Protein AF-G4RNE3-F1 (afdb_monomer_lite)

Radius of gyration: 16.25 Å; chains: 1; bounding box: 43×38×45 Å

Secondary structure (DSSP, 8-state):
------HHHHHHHTTTTT-HHHHHHHHHHHHH-SB-HHHHHHHHT--HHHHHHHHHHHHHTTSEEEE--SSS-EEEE-HHHHHHHHHTT-S-HHHHHHHHHHHH---HHHHHHHHHHHHHHHTT----SSHHHHHHHHHHTT--HHHHTTTHHHHHHHHHHHHTT-

pLDDT: mean 82.92, std 14.52, range [32.41, 97.69]

Sequence (166 aa):
MDFYLSMLNLLELCDFSRDKILRDVMSYIVSRGPATAYKIANDLNYHFSQVYRKVRRLEKYGLIERSNGHRGDLLASTVRGLIVCYYYNCASQELILNKLRKNLNIDKEHLARFLDVYLEYAKGGAPIDELPIMIFYALYKGTPQELLSPLLPSVIRYIKGNIISQ

Organism: Thermoproteus tenax (strain ATCC 35583 / DSM 2078 / JCM 9277 / NBRC 100435 / Kra 1) (NCBI:txid768679)

InterPro domains:
  IPR002831 Transcription regulator TrmB, N-terminal [PF01978] (27-70)
  IPR036388 Winged helix-like DNA-binding domain superfamily [G3DSA:1.10.10.10] (6-116)
  IPR036390 Winged helix DNA-binding domain superfamily [SSF46785] (15-84)

Foldseek 3Di:
DCPAPQVVNVVVVLVCVPDPLLLQLLLCCLPVHWDDLVVSCVVVVHDSVVSVVSLVSCVVSQQWAFDPDPDDGTIHGDLLVLLVCCLNVSYDLVSSLVVNCVVQVADSVLVVLLSVVLVVVSVVRQDRDPPVSSLVVCVVVPPDVVSNVRSVVSVVVVVVVVVVVD

Structure (mmCIF, N/CA/C/O backbone):
d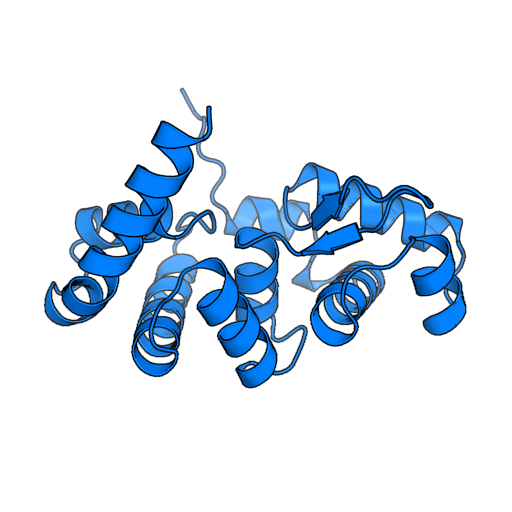ata_AF-G4RNE3-F1
#
_entry.id   AF-G4RNE3-F1
#
loop_
_atom_site.group_PDB
_atom_site.id
_atom_site.type_symbol
_atom_site.label_atom_id
_atom_site.label_alt_id
_atom_site.label_comp_id
_atom_site.label_asym_id
_atom_site.label_entity_id
_atom_site.label_seq_id
_atom_site.pdbx_PDB_ins_code
_atom_site.Cartn_x
_atom_site.Cartn_y
_atom_site.Cartn_z
_atom_site.occupancy
_atom_site.B_iso_or_equiv
_atom_site.auth_seq_id
_atom_site.auth_comp_id
_atom_site.auth_asym_id
_atom_site.auth_atom_id
_atom_site.pdbx_PDB_model_num
ATOM 1 N N . MET A 1 1 ? -28.644 3.179 -5.938 1.00 32.41 1 MET A N 1
ATOM 2 C CA . MET A 1 1 ? -27.726 4.202 -5.382 1.00 32.41 1 MET A CA 1
ATOM 3 C C . MET A 1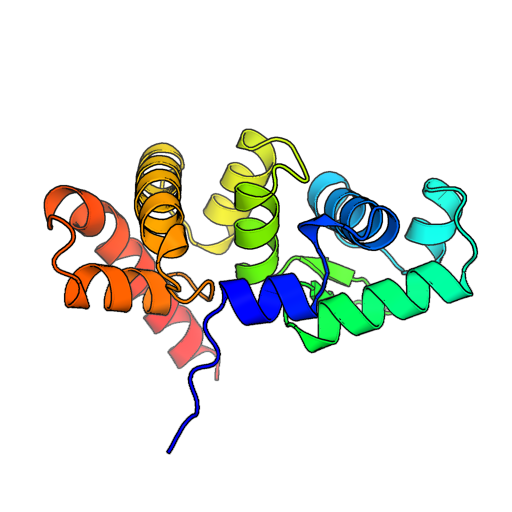 1 ? -26.580 3.401 -4.788 1.00 32.41 1 MET A C 1
ATOM 5 O O . MET A 1 1 ? -26.505 3.231 -3.584 1.00 32.41 1 MET A O 1
ATOM 9 N N . ASP A 1 2 ? -25.763 2.807 -5.660 1.00 35.62 2 ASP A N 1
ATOM 10 C CA . ASP A 1 2 ? -24.853 1.706 -5.312 1.00 35.62 2 ASP A CA 1
ATOM 11 C C . ASP A 1 2 ? -23.409 2.146 -5.526 1.00 35.62 2 ASP A C 1
ATOM 13 O O . ASP A 1 2 ? -22.717 1.694 -6.433 1.00 35.62 2 ASP A O 1
ATOM 17 N N . PHE A 1 3 ? -22.974 3.110 -4.715 1.00 40.59 3 PHE A N 1
ATOM 18 C CA . PHE A 1 3 ? -21.637 3.704 -4.814 1.00 40.59 3 PHE A CA 1
ATOM 19 C C . PHE A 1 3 ? -20.598 3.074 -3.875 1.00 40.59 3 PHE A C 1
ATOM 21 O O . PHE A 1 3 ? -19.503 3.607 -3.730 1.00 40.59 3 PHE A O 1
ATOM 28 N N . TYR A 1 4 ? -20.897 1.918 -3.278 1.00 43.94 4 TYR A N 1
ATOM 29 C CA . TYR A 1 4 ? -19.950 1.174 -2.447 1.00 43.94 4 TYR A CA 1
ATOM 30 C C . TYR A 1 4 ? -19.770 -0.249 -2.980 1.00 43.94 4 TYR A C 1
ATOM 32 O O . TYR A 1 4 ? -20.273 -1.219 -2.418 1.00 43.94 4 TYR A O 1
ATOM 40 N N . LEU A 1 5 ? -19.002 -0.384 -4.067 1.00 46.38 5 LEU A N 1
ATOM 41 C CA . LEU A 1 5 ? -18.250 -1.622 -4.269 1.00 46.38 5 LEU A CA 1
ATOM 42 C C . LEU A 1 5 ? -17.377 -1.821 -3.022 1.00 46.38 5 LEU A C 1
ATOM 44 O O . LEU A 1 5 ? -16.581 -0.942 -2.687 1.00 46.38 5 LEU A O 1
ATOM 48 N N . SER A 1 6 ? -17.543 -2.946 -2.322 1.00 56.91 6 SER A N 1
ATOM 49 C CA . SER A 1 6 ? -16.692 -3.283 -1.179 1.00 56.91 6 SER A CA 1
ATOM 50 C C . SER A 1 6 ? -15.216 -3.240 -1.601 1.00 56.91 6 SER A C 1
ATOM 52 O O . SER A 1 6 ? -14.861 -3.547 -2.741 1.00 56.91 6 SER A O 1
ATOM 54 N N . MET A 1 7 ? -14.322 -2.834 -0.704 1.00 57.47 7 MET A N 1
ATOM 55 C CA . MET A 1 7 ? -12.910 -2.675 -1.064 1.00 57.47 7 MET A CA 1
ATOM 56 C C . MET A 1 7 ? -12.215 -4.008 -1.366 1.00 57.47 7 MET A C 1
ATOM 58 O O . MET A 1 7 ? -11.307 -4.053 -2.193 1.00 57.47 7 MET A O 1
ATOM 62 N N . LEU A 1 8 ? -12.672 -5.109 -0.763 1.00 56.19 8 LEU A N 1
ATOM 63 C CA . LEU A 1 8 ? -12.253 -6.447 -1.180 1.00 56.19 8 LEU A CA 1
ATOM 64 C C . LEU A 1 8 ? -12.617 -6.707 -2.642 1.00 56.19 8 LEU A C 1
ATOM 66 O O . LEU A 1 8 ? -11.758 -7.163 -3.389 1.00 56.19 8 LEU A O 1
ATOM 70 N N . ASN A 1 9 ? -13.808 -6.293 -3.090 1.00 61.22 9 ASN A N 1
ATOM 71 C CA . ASN A 1 9 ? -14.169 -6.373 -4.504 1.00 61.22 9 ASN A CA 1
ATOM 72 C C . ASN A 1 9 ? -13.259 -5.479 -5.361 1.00 61.22 9 ASN A C 1
ATOM 74 O O . ASN A 1 9 ? -12.886 -5.874 -6.457 1.00 61.22 9 ASN A O 1
ATOM 78 N N . LEU A 1 10 ? -12.841 -4.297 -4.888 1.00 61.72 10 LEU A N 1
ATOM 79 C CA . LEU A 1 10 ? -11.886 -3.445 -5.619 1.00 61.72 10 LEU A CA 1
ATOM 80 C C . LEU A 1 10 ? -10.493 -4.079 -5.736 1.00 61.72 10 LEU A C 1
ATOM 82 O O . LEU A 1 10 ? -9.860 -3.963 -6.784 1.00 61.72 10 LEU A O 1
ATOM 86 N N . LEU A 1 11 ? -10.020 -4.764 -4.695 1.00 63.03 11 LEU A N 1
ATOM 87 C CA . LEU A 1 11 ? -8.722 -5.445 -4.685 1.00 63.03 11 LEU A CA 1
ATOM 88 C C . LEU A 1 11 ? -8.742 -6.757 -5.479 1.00 63.03 11 LEU A C 1
ATOM 90 O O . LEU A 1 11 ? -7.756 -7.069 -6.151 1.00 63.03 11 LEU A O 1
ATOM 94 N N . GLU A 1 12 ? -9.873 -7.463 -5.491 1.00 63.53 12 GLU A N 1
ATOM 95 C CA . GLU A 1 12 ? -10.150 -8.570 -6.412 1.00 63.53 12 GLU A CA 1
ATOM 96 C C . GLU A 1 12 ? -10.241 -8.085 -7.865 1.00 63.53 12 GLU A C 1
ATOM 98 O O . GLU A 1 12 ? -9.638 -8.683 -8.753 1.00 63.53 12 GLU A O 1
ATOM 103 N N . LEU A 1 13 ? -10.879 -6.938 -8.122 1.00 58.12 13 LEU A N 1
ATOM 104 C CA . LEU A 1 13 ? -10.885 -6.288 -9.440 1.00 58.12 13 LEU A CA 1
ATOM 105 C C . LEU A 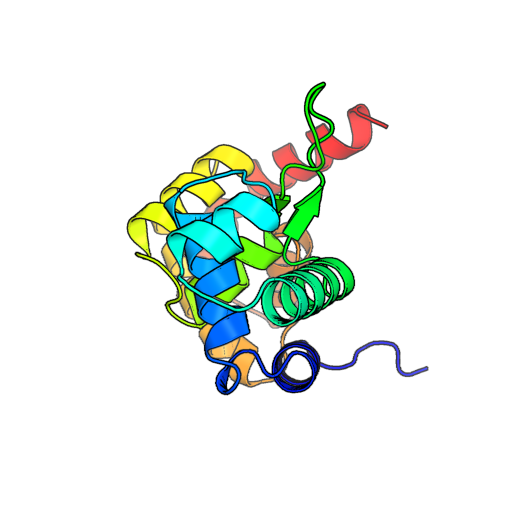1 13 ? -9.499 -5.764 -9.838 1.00 58.12 13 LEU A C 1
ATOM 107 O O . LEU A 1 13 ? -9.184 -5.675 -11.027 1.00 58.12 13 LEU A O 1
ATOM 111 N N . CYS A 1 14 ? -8.648 -5.435 -8.866 1.00 67.06 14 CYS A N 1
ATOM 112 C CA . CYS A 1 14 ? -7.232 -5.134 -9.059 1.00 67.06 14 CYS A CA 1
ATOM 113 C C . CYS A 1 14 ? -6.383 -6.415 -9.205 1.00 67.06 14 CYS A C 1
ATOM 115 O O . CYS A 1 14 ? -5.221 -6.336 -9.593 1.00 67.06 14 CYS A O 1
ATOM 117 N N . ASP A 1 15 ? -6.973 -7.595 -8.990 1.00 75.62 15 ASP A N 1
ATOM 118 C CA . ASP A 1 15 ? -6.348 -8.921 -9.039 1.00 75.62 15 ASP A CA 1
ATOM 119 C C . ASP A 1 15 ? -5.066 -9.013 -8.193 1.00 75.62 15 ASP A C 1
ATOM 121 O O . ASP A 1 15 ? -4.156 -9.782 -8.487 1.00 75.62 15 ASP A O 1
ATOM 125 N N . PHE A 1 16 ? -4.964 -8.205 -7.131 1.00 82.44 16 PHE A N 1
ATOM 126 C CA . PHE A 1 16 ? -3.719 -8.031 -6.373 1.00 82.44 16 PHE A CA 1
ATOM 127 C C . PHE A 1 16 ? -3.275 -9.325 -5.678 1.00 82.44 16 PHE A C 1
ATOM 129 O O . PHE A 1 16 ? -2.082 -9.617 -5.568 1.00 82.44 16 PHE A O 1
ATOM 136 N N . SER A 1 17 ? -4.232 -10.166 -5.287 1.00 79.12 17 SER A N 1
ATOM 137 C CA . SER A 1 17 ? -3.975 -11.486 -4.708 1.00 79.12 17 SER A CA 1
ATOM 138 C C . SER A 1 17 ? -3.452 -12.516 -5.718 1.00 79.12 17 SER A C 1
ATOM 140 O O . SER A 1 17 ? -2.748 -13.443 -5.314 1.00 79.12 17 SER A O 1
ATOM 142 N N . ARG A 1 18 ? -3.681 -12.353 -7.029 1.00 84.69 18 ARG A N 1
ATOM 143 C CA . ARG A 1 18 ? -3.266 -13.337 -8.055 1.00 84.69 18 ARG A CA 1
ATOM 144 C C . ARG A 1 18 ? -2.154 -12.825 -8.974 1.00 84.69 18 ARG A C 1
ATOM 146 O O . ARG A 1 18 ? -1.303 -13.596 -9.410 1.00 84.69 18 ARG A O 1
ATOM 153 N N . ASP A 1 19 ? -2.098 -11.522 -9.208 1.00 91.81 19 ASP A N 1
ATOM 154 C CA . ASP A 1 19 ? -1.177 -10.867 -10.132 1.00 91.81 19 ASP A CA 1
ATOM 155 C C . ASP A 1 19 ? 0.196 -10.619 -9.489 1.00 91.81 19 ASP A C 1
ATOM 157 O O . ASP A 1 19 ? 0.454 -9.583 -8.870 1.00 91.81 19 ASP A O 1
ATOM 161 N N . LYS A 1 20 ? 1.109 -11.584 -9.649 1.00 92.56 20 LYS A N 1
ATOM 162 C CA . LYS A 1 20 ? 2.475 -11.506 -9.102 1.00 92.56 20 LYS A CA 1
ATOM 163 C C . LYS A 1 20 ? 3.220 -10.241 -9.543 1.00 92.56 20 LYS A C 1
ATOM 165 O O . LYS A 1 20 ? 3.841 -9.592 -8.711 1.00 92.56 20 LYS A O 1
ATOM 170 N N . ILE A 1 21 ? 3.141 -9.863 -10.823 1.00 95.19 21 ILE A N 1
ATOM 171 C CA . ILE A 1 21 ? 3.868 -8.690 -11.345 1.00 95.19 21 ILE A CA 1
ATOM 172 C C . ILE A 1 21 ? 3.353 -7.415 -10.672 1.00 95.19 21 ILE A C 1
ATOM 174 O O . ILE A 1 21 ? 4.140 -6.546 -10.309 1.00 95.19 21 ILE A O 1
ATOM 178 N N . LEU A 1 22 ? 2.038 -7.301 -10.475 1.00 94.88 22 LEU A N 1
ATOM 179 C CA . LEU A 1 22 ? 1.444 -6.164 -9.773 1.00 94.88 22 LEU A CA 1
ATOM 180 C C . LEU A 1 22 ? 1.953 -6.056 -8.327 1.00 94.88 22 LEU A C 1
ATOM 182 O O . LEU A 1 22 ? 2.315 -4.960 -7.895 1.00 94.88 22 LEU A O 1
ATOM 186 N N . ARG A 1 23 ? 2.027 -7.183 -7.605 1.00 94.12 23 ARG A N 1
ATOM 187 C CA . ARG A 1 23 ? 2.578 -7.221 -6.241 1.00 94.12 23 ARG A CA 1
ATOM 188 C C . ARG A 1 23 ? 4.054 -6.871 -6.200 1.00 94.12 23 ARG A C 1
ATOM 190 O O . ARG A 1 23 ? 4.447 -6.099 -5.336 1.00 94.12 23 ARG A O 1
ATOM 197 N N . ASP A 1 24 ? 4.849 -7.391 -7.128 1.00 96.31 24 ASP A N 1
ATOM 198 C CA . ASP A 1 24 ? 6.286 -7.119 -7.181 1.00 96.31 24 ASP A CA 1
ATOM 199 C C . ASP A 1 24 ? 6.552 -5.631 -7.463 1.00 96.31 24 ASP A C 1
ATOM 201 O O . ASP A 1 24 ? 7.397 -5.017 -6.813 1.00 96.31 24 ASP A O 1
ATOM 205 N N . VAL A 1 25 ? 5.779 -5.016 -8.367 1.00 96.44 25 VAL A N 1
ATOM 206 C CA . VAL A 1 25 ? 5.838 -3.567 -8.631 1.00 96.44 25 VAL A CA 1
ATOM 207 C C . VAL A 1 25 ? 5.475 -2.768 -7.377 1.00 96.44 25 VAL A C 1
ATOM 209 O O . VAL A 1 25 ? 6.190 -1.832 -7.019 1.00 96.44 25 VAL A O 1
ATOM 212 N N . MET A 1 26 ? 4.399 -3.144 -6.679 1.00 95.56 26 MET A N 1
ATOM 213 C CA . MET A 1 26 ? 3.990 -2.466 -5.446 1.00 95.56 26 MET A CA 1
ATOM 214 C C . MET A 1 26 ? 5.033 -2.627 -4.331 1.00 95.56 26 MET A C 1
ATOM 216 O O . MET A 1 26 ? 5.427 -1.647 -3.700 1.00 95.56 26 MET A O 1
ATOM 220 N N . SER A 1 27 ? 5.533 -3.848 -4.137 1.00 96.38 27 SER A N 1
ATOM 221 C CA . SER A 1 27 ? 6.592 -4.186 -3.184 1.00 96.38 27 SER A CA 1
ATOM 222 C C . SER A 1 27 ? 7.858 -3.377 -3.440 1.00 96.38 27 SER A C 1
ATOM 224 O O . SER A 1 27 ? 8.447 -2.840 -2.500 1.00 96.38 27 SER A O 1
ATOM 226 N N . TYR A 1 28 ? 8.246 -3.220 -4.709 1.00 97.06 28 TYR A N 1
ATOM 227 C CA . TYR A 1 28 ? 9.394 -2.411 -5.101 1.00 97.06 28 TYR A CA 1
ATOM 228 C C . TYR A 1 28 ? 9.216 -0.950 -4.674 1.00 97.06 28 TYR A C 1
ATOM 230 O O . TYR A 1 28 ? 10.093 -0.399 -4.009 1.00 97.06 28 TYR A O 1
ATOM 238 N N . ILE A 1 29 ? 8.082 -0.326 -5.015 1.00 95.56 29 ILE A N 1
ATOM 239 C CA . ILE A 1 29 ? 7.798 1.083 -4.686 1.00 95.56 29 ILE A CA 1
ATOM 240 C C . ILE A 1 29 ? 7.770 1.282 -3.164 1.00 95.56 29 ILE A C 1
ATOM 242 O O . ILE A 1 29 ? 8.356 2.229 -2.626 1.00 95.56 29 ILE A O 1
ATOM 246 N N . VAL A 1 30 ? 7.136 0.357 -2.440 1.00 95.38 30 VAL A N 1
ATOM 247 C CA . VAL A 1 30 ? 7.073 0.399 -0.977 1.00 95.38 30 VAL A CA 1
ATOM 248 C C . VAL A 1 30 ? 8.461 0.216 -0.368 1.00 95.38 30 VAL A C 1
ATOM 250 O O . VAL A 1 30 ? 8.835 1.003 0.493 1.00 95.38 30 VAL A O 1
ATOM 253 N N . SER A 1 31 ? 9.266 -0.734 -0.828 1.00 94.94 31 SER A N 1
ATOM 254 C CA . SER A 1 31 ? 10.539 -1.073 -0.177 1.00 94.94 31 SER A CA 1
ATOM 255 C C . SER A 1 31 ? 11.684 -0.132 -0.551 1.00 94.94 31 SER A C 1
ATOM 257 O O . SER A 1 31 ? 12.498 0.215 0.300 1.00 94.94 31 SER A O 1
ATOM 259 N N . ARG A 1 32 ? 11.754 0.305 -1.814 1.00 92.38 32 ARG A N 1
ATOM 260 C CA . ARG A 1 32 ? 12.874 1.105 -2.346 1.00 92.38 32 ARG A CA 1
ATOM 261 C C . ARG A 1 32 ? 12.560 2.593 -2.484 1.00 92.38 32 ARG A C 1
ATOM 263 O O . ARG A 1 32 ? 13.474 3.388 -2.676 1.00 92.38 32 ARG A O 1
ATOM 270 N N . GLY A 1 33 ? 11.296 2.981 -2.320 1.00 83.69 33 GLY A N 1
ATOM 271 C CA . GLY A 1 33 ? 10.861 4.372 -2.412 1.00 83.69 33 GLY A CA 1
ATOM 272 C C . GLY A 1 33 ? 10.519 4.803 -3.839 1.00 83.69 33 GLY A C 1
ATOM 273 O O . GLY A 1 33 ? 10.370 3.952 -4.720 1.00 83.69 33 GLY A O 1
ATOM 274 N N . PRO A 1 34 ? 10.348 6.121 -4.062 1.00 90.25 34 PRO A N 1
ATOM 275 C CA . PRO A 1 34 ? 9.859 6.622 -5.333 1.00 90.25 34 PRO A CA 1
ATOM 276 C C . PRO A 1 34 ? 10.775 6.262 -6.502 1.00 90.25 34 PRO A C 1
ATOM 278 O O . PRO A 1 34 ? 11.982 6.504 -6.456 1.00 90.25 34 PRO A O 1
ATOM 281 N N . ALA A 1 35 ? 10.203 5.686 -7.557 1.00 92.81 35 ALA A N 1
ATOM 282 C CA . ALA A 1 35 ? 10.956 5.224 -8.718 1.00 92.81 35 ALA A CA 1
ATOM 283 C C . ALA A 1 35 ? 10.152 5.378 -10.008 1.00 92.81 35 ALA A C 1
ATOM 285 O O . ALA A 1 35 ? 8.925 5.381 -9.997 1.00 92.81 35 ALA A O 1
ATOM 286 N N . THR A 1 36 ? 10.846 5.479 -11.139 1.00 93.81 36 THR A N 1
ATOM 287 C CA . THR A 1 36 ? 10.193 5.471 -12.451 1.00 93.81 36 THR A CA 1
ATOM 288 C C . THR A 1 36 ? 9.781 4.050 -12.834 1.00 93.81 36 THR A C 1
ATOM 290 O O . THR A 1 36 ? 10.453 3.080 -12.476 1.00 93.81 36 THR A O 1
ATOM 293 N N . ALA A 1 37 ? 8.723 3.912 -13.640 1.00 94.31 37 ALA A N 1
ATOM 294 C CA . ALA A 1 37 ? 8.310 2.614 -14.190 1.00 94.31 37 ALA A CA 1
ATOM 295 C C . ALA A 1 37 ? 9.448 1.904 -14.950 1.00 94.31 37 ALA A C 1
ATOM 297 O O . ALA A 1 37 ? 9.570 0.682 -14.884 1.00 94.31 37 ALA A O 1
ATOM 298 N N . TYR A 1 38 ? 10.311 2.675 -15.619 1.00 94.88 38 TYR A N 1
ATOM 299 C CA . TYR A 1 38 ? 11.517 2.174 -16.277 1.00 94.88 38 TYR A CA 1
ATOM 300 C C . TYR A 1 38 ? 12.471 1.490 -15.292 1.00 94.88 38 TYR A C 1
ATOM 302 O O . TYR A 1 38 ? 12.853 0.342 -15.507 1.00 94.88 38 TYR A O 1
ATOM 310 N N . LYS A 1 39 ? 12.825 2.171 -14.192 1.00 95.19 39 LYS A N 1
ATOM 311 C CA . LYS A 1 39 ? 13.744 1.624 -13.186 1.00 95.19 39 LYS A CA 1
ATOM 312 C C . LYS A 1 39 ? 13.171 0.363 -12.541 1.00 95.19 39 LYS A C 1
ATOM 314 O O . LYS A 1 39 ? 13.892 -0.612 -12.374 1.00 95.19 39 LYS A O 1
ATOM 319 N N . ILE A 1 40 ? 11.872 0.368 -12.243 1.00 96.25 40 ILE A N 1
ATOM 320 C CA . ILE A 1 40 ? 11.170 -0.799 -11.694 1.00 96.25 40 ILE A CA 1
ATOM 321 C C . ILE A 1 40 ? 11.266 -1.989 -12.659 1.00 96.25 40 ILE A C 1
ATOM 323 O O . ILE A 1 40 ? 11.612 -3.088 -12.239 1.00 96.25 40 ILE A O 1
ATOM 327 N N . ALA A 1 41 ? 10.983 -1.779 -13.949 1.00 97.25 41 ALA A N 1
ATOM 328 C CA . ALA A 1 41 ? 11.053 -2.838 -14.955 1.00 97.25 41 ALA A CA 1
ATOM 329 C C . ALA A 1 41 ? 12.464 -3.411 -15.109 1.00 97.25 41 ALA A C 1
ATOM 331 O O . ALA A 1 41 ? 12.622 -4.630 -15.129 1.00 97.25 41 ALA A O 1
ATOM 332 N N . ASN A 1 42 ? 13.469 -2.536 -15.154 1.00 97.25 42 ASN A N 1
ATOM 333 C CA . ASN A 1 42 ? 14.868 -2.924 -15.265 1.00 97.25 42 ASN A CA 1
ATOM 334 C C . ASN A 1 42 ? 15.334 -3.744 -14.052 1.00 97.25 42 ASN A C 1
ATOM 336 O O . ASN A 1 42 ? 15.875 -4.832 -14.212 1.00 97.25 42 ASN A O 1
ATOM 340 N N . ASP A 1 43 ? 15.076 -3.258 -12.836 1.00 97.50 43 ASP A N 1
ATOM 341 C CA . ASP A 1 43 ? 15.537 -3.914 -11.609 1.00 97.50 43 ASP A CA 1
ATOM 342 C C . ASP A 1 43 ? 14.816 -5.241 -11.328 1.00 97.50 43 ASP A C 1
ATOM 344 O O . ASP A 1 43 ? 15.404 -6.144 -10.735 1.00 97.50 43 ASP A O 1
ATOM 348 N N . LEU A 1 44 ? 13.539 -5.357 -11.711 1.00 96.88 44 LEU A N 1
ATOM 349 C CA . LEU A 1 44 ? 12.755 -6.588 -11.556 1.00 96.88 44 LEU A CA 1
ATOM 350 C C . LEU A 1 44 ? 12.915 -7.557 -12.736 1.00 96.88 44 LEU A C 1
ATOM 352 O O . LEU A 1 44 ? 12.351 -8.649 -12.695 1.00 96.88 44 LEU A O 1
ATOM 356 N N . ASN A 1 45 ? 13.657 -7.170 -13.778 1.00 97.31 45 ASN A N 1
ATOM 357 C CA . ASN A 1 45 ? 13.810 -7.925 -15.021 1.00 97.31 45 ASN A CA 1
ATOM 358 C C . ASN A 1 45 ? 12.459 -8.320 -15.660 1.00 97.31 45 ASN A C 1
ATOM 360 O O . ASN A 1 45 ? 12.262 -9.445 -16.122 1.00 97.31 45 ASN A O 1
ATOM 364 N N . TYR A 1 46 ? 11.503 -7.386 -15.661 1.00 97.69 46 TYR A N 1
ATOM 365 C CA . TYR A 1 46 ? 10.200 -7.553 -16.304 1.00 97.69 46 TYR A CA 1
ATOM 366 C C . TYR A 1 46 ? 10.116 -6.772 -17.609 1.00 97.69 46 TYR A C 1
ATOM 368 O O . TYR A 1 46 ? 10.730 -5.719 -17.776 1.00 97.69 46 TYR A O 1
ATOM 376 N N . HIS A 1 47 ? 9.269 -7.241 -18.526 1.00 97.44 47 HIS A N 1
ATOM 377 C CA . HIS A 1 47 ? 9.027 -6.515 -19.764 1.00 97.44 47 HIS A CA 1
ATOM 378 C C . HIS A 1 47 ? 8.389 -5.149 -19.469 1.00 97.44 47 HIS A C 1
ATOM 380 O O . HIS A 1 47 ? 7.368 -5.065 -18.777 1.00 97.44 47 HIS A O 1
ATOM 386 N N . PHE A 1 48 ? 8.944 -4.079 -20.047 1.00 96.44 48 PHE A N 1
ATOM 387 C CA . PHE A 1 48 ? 8.497 -2.705 -19.797 1.00 96.44 48 PHE A CA 1
ATOM 388 C C . PHE A 1 48 ? 6.979 -2.555 -19.962 1.00 96.44 48 PHE A C 1
ATOM 390 O O . PHE A 1 48 ? 6.299 -2.081 -19.057 1.00 96.44 48 PHE A O 1
ATOM 397 N N . SER A 1 49 ? 6.397 -3.048 -21.061 1.00 96.69 49 SER A N 1
ATOM 398 C CA . SER A 1 49 ? 4.948 -2.912 -21.292 1.00 96.69 49 SER A CA 1
ATOM 399 C C . SER A 1 49 ? 4.083 -3.534 -20.184 1.00 96.69 49 SER A C 1
ATOM 401 O O . SER A 1 49 ? 3.007 -3.007 -19.889 1.00 96.69 49 SER A O 1
ATOM 403 N N . GLN A 1 50 ? 4.549 -4.609 -19.532 1.00 96.38 50 GLN A N 1
ATOM 404 C CA . GLN A 1 50 ? 3.842 -5.241 -18.418 1.00 96.38 50 GLN A CA 1
ATOM 405 C C . GLN A 1 50 ? 3.863 -4.329 -17.195 1.00 96.38 50 GLN A C 1
ATOM 407 O O . GLN A 1 50 ? 2.800 -4.021 -16.655 1.00 96.38 50 GLN A O 1
ATOM 412 N N . VAL A 1 51 ? 5.044 -3.834 -16.815 1.00 97.00 51 VAL A N 1
ATOM 413 C CA . VAL A 1 51 ? 5.210 -2.935 -15.665 1.00 97.00 51 VAL A CA 1
ATOM 414 C C . VAL A 1 51 ? 4.415 -1.650 -15.854 1.00 97.00 51 VAL A C 1
ATOM 416 O O . VAL A 1 51 ? 3.644 -1.288 -14.973 1.00 97.00 51 VAL A O 1
ATOM 419 N N . TYR A 1 52 ? 4.477 -1.013 -17.025 1.00 95.31 52 TYR A N 1
ATOM 420 C CA . TYR A 1 52 ? 3.694 0.199 -17.306 1.00 95.31 52 TYR A CA 1
ATOM 421 C C . TYR A 1 52 ? 2.176 -0.047 -17.254 1.00 95.31 52 TYR A C 1
ATOM 423 O O . TYR A 1 52 ? 1.408 0.837 -16.871 1.00 95.31 52 TYR A O 1
ATOM 431 N N . ARG A 1 53 ? 1.702 -1.243 -17.629 1.00 95.56 53 ARG A N 1
ATOM 432 C CA . ARG A 1 53 ? 0.295 -1.633 -17.429 1.00 95.56 53 ARG A CA 1
ATOM 433 C C . ARG A 1 53 ? -0.045 -1.789 -15.949 1.00 95.56 53 ARG A C 1
ATOM 435 O O . ARG A 1 53 ? -1.119 -1.357 -15.541 1.00 95.56 53 ARG A O 1
ATOM 442 N N . LYS A 1 54 ? 0.838 -2.409 -15.159 1.00 95.38 54 LYS A N 1
ATOM 443 C CA . LYS A 1 54 ? 0.628 -2.608 -13.717 1.00 95.38 54 LYS A CA 1
ATOM 444 C C . LYS A 1 54 ? 0.652 -1.287 -12.956 1.00 95.38 54 LYS A C 1
ATOM 446 O O . LYS A 1 54 ? -0.249 -1.051 -12.167 1.00 95.38 54 LYS A O 1
ATOM 451 N N . VAL A 1 55 ? 1.592 -0.401 -13.271 1.00 94.81 55 VAL A N 1
ATOM 452 C CA . VAL A 1 55 ? 1.658 0.967 -12.738 1.00 94.81 55 VAL A CA 1
ATOM 453 C C . VAL A 1 55 ? 0.344 1.704 -12.984 1.00 94.81 55 VAL A C 1
ATOM 455 O O . VAL A 1 55 ? -0.297 2.118 -12.027 1.00 94.81 55 VAL A O 1
ATOM 458 N N . ARG A 1 56 ? -0.137 1.751 -14.235 1.00 93.25 56 ARG A N 1
ATOM 459 C CA . ARG A 1 56 ? -1.423 2.396 -14.553 1.00 93.25 56 ARG A CA 1
ATOM 460 C C . ARG A 1 56 ? -2.604 1.789 -13.799 1.00 93.25 56 ARG A C 1
ATOM 462 O O . ARG A 1 56 ? -3.536 2.501 -13.441 1.00 93.25 56 ARG A O 1
ATOM 469 N N . ARG A 1 57 ? -2.581 0.474 -13.554 1.00 92.88 57 ARG A N 1
ATOM 470 C CA . ARG A 1 57 ? -3.597 -0.200 -12.737 1.00 92.88 57 ARG A CA 1
ATOM 471 C C . ARG A 1 57 ? -3.517 0.269 -11.282 1.00 92.88 57 ARG A C 1
ATOM 473 O O . ARG A 1 57 ? -4.537 0.673 -10.745 1.00 92.88 57 ARG A O 1
ATOM 480 N N . LEU A 1 58 ? -2.333 0.267 -10.671 1.00 93.25 58 LEU A N 1
ATOM 481 C CA . LEU A 1 58 ? -2.128 0.746 -9.298 1.00 93.25 58 LEU A CA 1
ATOM 482 C C . LEU A 1 58 ? -2.536 2.221 -9.138 1.00 93.25 58 LEU A C 1
ATOM 484 O O . LEU A 1 58 ? -3.214 2.548 -8.167 1.00 93.25 58 LEU A O 1
ATOM 488 N N . GLU A 1 59 ? -2.191 3.080 -10.104 1.00 92.69 59 GLU A N 1
ATOM 489 C CA . GLU A 1 59 ? -2.608 4.492 -10.148 1.00 92.69 59 GLU A CA 1
ATOM 490 C C . GLU A 1 59 ? -4.136 4.617 -10.229 1.00 92.69 59 GLU A C 1
ATOM 492 O O . GLU A 1 59 ? -4.740 5.342 -9.446 1.00 92.69 59 GLU A O 1
ATOM 497 N N . LYS A 1 60 ? -4.787 3.853 -11.121 1.00 89.88 60 LYS A N 1
ATOM 498 C CA . LYS A 1 60 ? -6.253 3.854 -11.280 1.00 89.88 60 LYS A CA 1
ATOM 499 C C . LYS A 1 60 ? -6.991 3.533 -9.973 1.00 89.88 60 LYS A C 1
ATOM 501 O O . LYS A 1 60 ? -8.076 4.059 -9.750 1.00 89.88 60 LYS A O 1
ATOM 506 N N . TYR A 1 61 ? -6.425 2.671 -9.129 1.00 87.44 61 TYR A N 1
ATOM 507 C CA . TYR A 1 61 ? -7.000 2.313 -7.825 1.00 87.44 61 TYR A CA 1
ATOM 508 C C . TYR A 1 61 ? -6.498 3.195 -6.665 1.00 87.44 61 TYR A C 1
ATOM 510 O O . TYR A 1 61 ? -6.870 2.967 -5.510 1.00 87.44 61 TYR A O 1
ATOM 518 N N . GLY A 1 62 ? -5.676 4.211 -6.950 1.00 89.69 62 GLY A N 1
ATOM 519 C CA . GLY A 1 62 ? -5.137 5.136 -5.953 1.00 89.69 62 GLY A CA 1
ATOM 520 C C . GLY A 1 62 ? -4.145 4.490 -4.984 1.00 89.69 62 GLY A C 1
ATOM 521 O O . GLY A 1 62 ? -4.012 4.948 -3.854 1.00 89.69 62 GLY A O 1
ATOM 522 N N . LEU A 1 63 ? -3.481 3.398 -5.380 1.00 91.44 63 LEU A N 1
ATOM 523 C CA . LEU A 1 63 ? -2.477 2.715 -4.549 1.00 91.44 63 LEU A CA 1
ATOM 524 C C . LEU A 1 63 ? -1.092 3.358 -4.675 1.00 91.44 63 LEU A C 1
ATOM 526 O O . LEU A 1 63 ? -0.265 3.270 -3.767 1.00 91.44 63 LEU A O 1
ATOM 530 N N . ILE A 1 64 ? -0.839 4.002 -5.809 1.00 93.81 64 ILE A N 1
ATOM 531 C CA . ILE A 1 64 ? 0.361 4.793 -6.056 1.00 93.81 64 ILE A CA 1
ATOM 532 C C . ILE A 1 64 ? -0.035 6.110 -6.715 1.00 93.81 64 ILE A C 1
ATOM 534 O O . ILE A 1 64 ? -1.094 6.207 -7.335 1.00 93.81 64 ILE A O 1
ATOM 538 N N . GLU A 1 65 ? 0.841 7.095 -6.606 1.00 92.31 65 GLU A N 1
ATOM 539 C CA . GLU A 1 65 ? 0.685 8.419 -7.194 1.00 92.31 65 GLU A CA 1
ATOM 540 C C . GLU A 1 65 ? 1.992 8.886 -7.838 1.00 92.31 65 GLU A C 1
ATOM 542 O O . GLU A 1 65 ? 3.078 8.385 -7.521 1.00 92.31 65 GLU A O 1
ATOM 547 N N . ARG A 1 66 ? 1.890 9.861 -8.744 1.00 90.31 66 ARG A N 1
ATOM 548 C CA . ARG A 1 66 ? 3.060 10.533 -9.311 1.00 90.31 66 ARG A CA 1
ATOM 549 C C . ARG A 1 66 ? 3.484 11.665 -8.392 1.00 90.31 66 ARG A C 1
ATOM 551 O O . ARG A 1 66 ? 2.728 12.594 -8.136 1.00 90.31 66 ARG A O 1
ATOM 558 N N . SER A 1 67 ? 4.720 11.590 -7.927 1.00 80.75 67 SER A N 1
ATOM 559 C CA . SER A 1 67 ? 5.402 12.683 -7.255 1.00 80.75 67 SER A CA 1
ATOM 560 C C . SER A 1 67 ? 5.896 13.675 -8.310 1.00 80.75 67 SER A C 1
ATOM 562 O O . SER A 1 67 ? 6.645 13.300 -9.214 1.00 80.75 67 SER A O 1
ATOM 564 N N . ASN A 1 68 ? 5.496 14.944 -8.184 1.00 62.97 68 ASN A N 1
ATOM 565 C CA . ASN A 1 68 ? 5.999 16.041 -9.014 1.00 62.97 68 ASN A CA 1
ATOM 566 C C . ASN A 1 68 ? 7.468 16.329 -8.664 1.00 62.97 68 ASN A C 1
ATOM 568 O O . ASN A 1 68 ? 7.777 17.207 -7.862 1.00 62.97 68 ASN A O 1
ATOM 572 N N . GLY A 1 69 ? 8.382 15.557 -9.246 1.00 54.28 69 GLY A N 1
ATOM 573 C CA . GLY A 1 69 ? 9.817 15.805 -9.204 1.00 54.28 69 GLY A CA 1
ATOM 574 C C . GLY A 1 69 ? 10.311 16.350 -10.541 1.00 54.28 69 GLY A C 1
ATOM 575 O O . GLY A 1 69 ? 9.889 15.898 -11.599 1.00 54.28 69 GLY A O 1
ATOM 576 N N . HIS A 1 70 ? 11.269 17.279 -10.513 1.00 52.00 70 HIS A N 1
ATOM 577 C CA . HIS A 1 70 ? 11.882 17.904 -11.698 1.00 52.00 70 HIS A CA 1
ATOM 578 C C . HIS A 1 70 ? 12.571 16.933 -12.693 1.00 52.00 70 HIS A C 1
ATOM 580 O O . HIS A 1 70 ? 13.132 17.380 -13.692 1.00 52.00 70 HIS A O 1
ATOM 586 N N . ARG A 1 71 ? 12.565 15.612 -12.448 1.00 51.62 71 ARG A N 1
ATOM 587 C CA . ARG A 1 71 ? 13.137 14.578 -13.325 1.00 51.62 71 ARG A CA 1
ATOM 588 C C . ARG A 1 71 ? 12.254 13.326 -13.354 1.00 51.62 71 ARG A C 1
ATOM 590 O O . ARG A 1 71 ? 12.520 12.356 -12.649 1.00 51.62 71 ARG A O 1
ATOM 597 N N . GLY A 1 72 ? 11.254 13.353 -14.230 1.00 59.12 72 GLY A N 1
ATOM 598 C CA . GLY A 1 72 ? 10.405 12.209 -14.565 1.00 59.12 72 GLY A CA 1
ATOM 599 C C . GLY A 1 72 ? 9.332 11.879 -13.526 1.00 59.12 72 GLY A C 1
ATOM 600 O O . GLY A 1 72 ? 9.430 12.251 -12.359 1.00 59.12 72 GLY A O 1
ATOM 601 N N . ASP A 1 73 ? 8.315 11.144 -13.976 1.00 78.06 73 ASP A N 1
ATOM 602 C CA . ASP A 1 73 ? 7.195 10.685 -13.153 1.00 78.06 73 ASP A CA 1
ATOM 603 C C . ASP A 1 73 ? 7.673 9.627 -12.146 1.00 78.06 73 ASP A C 1
ATOM 605 O O . ASP A 1 73 ? 7.690 8.422 -12.427 1.00 78.06 73 ASP A O 1
ATOM 609 N N . LEU A 1 74 ? 8.122 10.081 -10.976 1.00 90.88 74 LEU A N 1
ATOM 610 C CA . LEU A 1 74 ? 8.455 9.205 -9.860 1.00 90.88 74 LEU A CA 1
ATOM 611 C C . LEU A 1 74 ? 7.166 8.681 -9.232 1.00 90.88 74 LEU A C 1
ATOM 613 O O . LEU A 1 74 ? 6.290 9.452 -8.855 1.00 90.88 74 LEU A O 1
ATOM 617 N N . LEU A 1 75 ? 7.067 7.365 -9.090 1.00 93.38 75 LEU A N 1
ATOM 618 C CA . LEU A 1 75 ? 5.901 6.698 -8.525 1.00 93.38 75 LEU A CA 1
ATOM 619 C C . LEU A 1 75 ? 6.114 6.474 -7.034 1.00 93.38 75 LEU A C 1
ATOM 621 O O . LEU A 1 75 ? 7.059 5.784 -6.659 1.00 93.38 75 LEU A O 1
ATOM 625 N N . ALA A 1 76 ? 5.237 7.018 -6.198 1.00 93.38 76 ALA A N 1
ATOM 626 C CA . ALA A 1 76 ? 5.251 6.844 -4.751 1.00 93.38 76 ALA A CA 1
ATOM 627 C C . ALA A 1 76 ? 4.000 6.094 -4.275 1.00 93.38 76 ALA A C 1
ATOM 629 O O . ALA A 1 76 ? 2.949 6.155 -4.904 1.00 93.38 76 ALA A O 1
ATOM 630 N N . SER A 1 77 ? 4.108 5.370 -3.161 1.00 93.69 77 SER A N 1
ATOM 631 C CA . SER A 1 77 ? 2.961 4.711 -2.527 1.00 93.69 77 SER A CA 1
ATOM 632 C C . SER A 1 77 ? 2.098 5.725 -1.777 1.00 93.69 77 SER A C 1
ATOM 634 O O . SER A 1 77 ? 2.633 6.459 -0.942 1.00 93.69 77 SER A O 1
ATOM 636 N N . THR A 1 78 ? 0.783 5.684 -1.982 1.00 91.94 78 THR A N 1
ATOM 637 C CA . THR A 1 78 ? -0.186 6.428 -1.160 1.00 91.94 78 THR A CA 1
ATOM 638 C C . THR A 1 78 ? -0.361 5.761 0.212 1.00 91.94 78 THR A C 1
ATOM 640 O O . THR A 1 78 ? 0.105 4.636 0.433 1.00 91.94 78 THR A O 1
ATOM 643 N N . VAL A 1 79 ? -1.068 6.412 1.147 1.00 90.50 79 VAL A N 1
ATOM 644 C CA . VAL A 1 79 ? -1.465 5.786 2.428 1.00 90.50 79 VAL A CA 1
ATOM 645 C C . VAL A 1 79 ? -2.290 4.527 2.166 1.00 90.50 79 VAL A C 1
ATOM 647 O O . VAL A 1 79 ? -1.970 3.462 2.696 1.00 90.50 79 VAL A O 1
ATOM 650 N N . ARG A 1 80 ? -3.276 4.616 1.265 1.00 89.75 80 ARG A N 1
ATOM 651 C CA . ARG A 1 80 ? -4.073 3.467 0.818 1.00 89.75 80 ARG A CA 1
ATOM 652 C C . ARG A 1 80 ? -3.190 2.328 0.301 1.00 89.75 80 ARG A C 1
ATOM 654 O O . ARG A 1 80 ? -3.363 1.179 0.703 1.00 89.75 80 ARG A O 1
ATOM 661 N N . GLY A 1 81 ? -2.210 2.635 -0.548 1.00 91.56 81 GLY A N 1
ATOM 662 C CA . GLY A 1 81 ? -1.262 1.654 -1.068 1.00 91.56 81 GLY A CA 1
ATOM 663 C C . GLY A 1 81 ? -0.443 0.956 0.017 1.00 91.56 81 GLY A C 1
ATOM 664 O O . GLY A 1 81 ? -0.261 -0.261 -0.029 1.00 91.56 81 GLY A O 1
ATOM 665 N N . LEU A 1 82 ? 0.023 1.705 1.016 1.00 93.38 82 LEU A N 1
ATOM 666 C CA . LEU A 1 82 ? 0.749 1.146 2.156 1.00 93.38 82 LEU A CA 1
ATOM 667 C C . LEU A 1 82 ? -0.125 0.179 2.966 1.00 93.38 82 LEU A C 1
ATOM 669 O O . LEU A 1 82 ? 0.338 -0.908 3.300 1.00 93.38 82 LEU A O 1
ATOM 673 N N . ILE A 1 83 ? -1.390 0.519 3.220 1.00 91.31 83 ILE A N 1
ATOM 674 C CA . ILE A 1 83 ? -2.318 -0.351 3.961 1.00 91.31 83 ILE A CA 1
ATOM 675 C C . ILE A 1 83 ? -2.651 -1.617 3.161 1.00 91.31 83 ILE A C 1
ATOM 677 O O . ILE A 1 83 ? -2.655 -2.716 3.711 1.00 91.31 83 ILE A O 1
ATOM 681 N N . VAL A 1 84 ? -2.852 -1.503 1.847 1.00 88.94 84 VAL A N 1
ATOM 682 C CA . VAL A 1 84 ? -3.040 -2.675 0.973 1.00 88.94 84 VAL A CA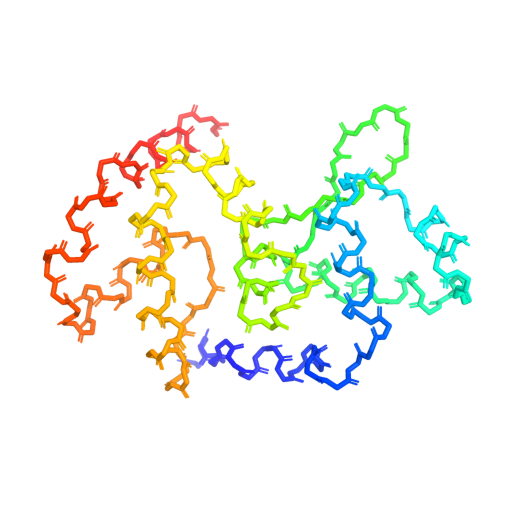 1
ATOM 683 C C . VAL A 1 84 ? -1.800 -3.571 0.976 1.00 88.94 84 VAL A C 1
ATOM 685 O O . VAL A 1 84 ? -1.914 -4.794 1.056 1.00 88.94 84 VAL A O 1
ATOM 688 N N . CYS A 1 85 ? -0.606 -2.980 0.933 1.00 91.31 85 CYS A N 1
ATOM 689 C CA . CYS A 1 85 ? 0.640 -3.730 1.037 1.00 91.31 85 CYS A CA 1
ATOM 690 C C . CYS A 1 85 ? 0.789 -4.422 2.400 1.00 91.31 85 CYS A C 1
ATOM 692 O O . CYS A 1 85 ? 1.293 -5.542 2.445 1.00 91.31 85 CYS A O 1
ATOM 694 N N . TYR A 1 86 ? 0.327 -3.786 3.483 1.00 91.56 86 TYR A N 1
ATOM 695 C CA . TYR A 1 86 ? 0.294 -4.377 4.821 1.00 91.56 86 TYR A CA 1
ATOM 696 C C . TYR A 1 86 ? -0.607 -5.614 4.841 1.00 91.56 86 TYR A C 1
ATOM 698 O O . TYR A 1 86 ? -0.166 -6.688 5.234 1.00 91.56 86 TYR A O 1
ATOM 706 N N . TYR A 1 87 ? -1.829 -5.487 4.317 1.00 87.62 87 TYR A N 1
ATOM 707 C CA . TYR A 1 87 ? -2.804 -6.577 4.266 1.00 87.62 87 TYR A CA 1
ATOM 708 C C . TYR A 1 87 ? -2.311 -7.798 3.475 1.00 87.62 87 TYR A C 1
ATOM 710 O O . TYR A 1 87 ? -2.461 -8.935 3.915 1.00 87.62 87 TYR A O 1
ATOM 718 N N . TYR A 1 88 ? -1.699 -7.571 2.309 1.00 86.94 88 TYR A N 1
ATOM 719 C CA . TYR A 1 88 ? -1.201 -8.646 1.443 1.00 86.94 88 TYR A CA 1
ATOM 720 C C . TYR A 1 88 ? 0.255 -9.045 1.712 1.00 86.94 88 TYR A C 1
ATOM 722 O O . TYR A 1 88 ? 0.816 -9.811 0.928 1.00 86.94 88 TYR A O 1
ATOM 730 N N . ASN A 1 89 ? 0.880 -8.534 2.778 1.00 89.00 89 ASN A N 1
ATOM 731 C CA . ASN A 1 89 ? 2.283 -8.792 3.120 1.00 89.00 89 ASN A CA 1
ATOM 732 C C . ASN A 1 89 ? 3.244 -8.564 1.937 1.00 89.00 89 ASN A C 1
ATOM 734 O O . ASN A 1 89 ? 4.119 -9.378 1.646 1.00 89.00 89 ASN A O 1
ATOM 738 N N . CYS A 1 90 ? 3.063 -7.452 1.220 1.00 89.94 90 CYS A N 1
ATOM 739 C CA . CYS A 1 90 ? 3.835 -7.158 0.013 1.00 89.94 90 CYS A CA 1
ATOM 740 C C . CYS A 1 90 ? 5.256 -6.640 0.319 1.00 89.94 90 CYS A C 1
ATOM 742 O O . CYS A 1 90 ? 6.133 -6.691 -0.537 1.00 89.94 90 CYS A O 1
ATOM 744 N N . ALA A 1 91 ? 5.501 -6.165 1.539 1.00 92.69 91 ALA A N 1
ATOM 745 C CA . ALA A 1 91 ? 6.802 -5.763 2.067 1.00 92.69 91 ALA A CA 1
ATOM 746 C C . ALA A 1 91 ? 6.835 -6.036 3.582 1.00 92.69 91 ALA A C 1
ATOM 748 O O . ALA A 1 91 ? 5.830 -6.467 4.151 1.00 92.69 91 ALA A O 1
ATOM 749 N N . SER A 1 92 ? 7.964 -5.784 4.256 1.00 94.06 92 SER A N 1
ATOM 750 C CA . SER A 1 92 ? 8.028 -5.985 5.708 1.00 94.06 92 SER A CA 1
ATOM 751 C C . SER A 1 92 ? 7.055 -5.052 6.435 1.00 94.06 92 SER A C 1
ATOM 753 O O . SER A 1 92 ? 7.000 -3.846 6.172 1.00 94.06 92 SER A O 1
ATOM 755 N N . GLN A 1 93 ? 6.290 -5.611 7.376 1.00 92.69 93 GLN A N 1
ATOM 756 C CA . GLN A 1 93 ? 5.305 -4.852 8.151 1.00 92.69 93 GLN A CA 1
ATOM 757 C C . GLN A 1 93 ? 5.955 -3.678 8.889 1.00 92.69 93 GLN A C 1
ATOM 759 O O . GLN A 1 93 ? 5.415 -2.575 8.883 1.00 92.69 93 GLN A O 1
ATOM 764 N N . GLU A 1 94 ? 7.154 -3.876 9.441 1.00 94.31 94 GLU A N 1
ATOM 765 C CA . GLU A 1 94 ? 7.909 -2.814 10.106 1.00 94.31 94 GLU A CA 1
ATOM 766 C C . GLU A 1 94 ? 8.185 -1.628 9.168 1.00 94.31 94 GLU A C 1
ATOM 768 O O . GLU A 1 94 ? 7.965 -0.474 9.539 1.00 94.31 94 GLU A O 1
ATOM 773 N N . LEU A 1 95 ? 8.616 -1.890 7.929 1.00 94.19 95 LEU A N 1
ATOM 774 C CA . LEU A 1 95 ? 8.876 -0.842 6.943 1.00 94.19 95 LEU A CA 1
ATOM 775 C C . LEU A 1 95 ? 7.593 -0.089 6.584 1.00 94.19 95 LEU A C 1
ATOM 777 O O . LEU A 1 95 ? 7.604 1.140 6.478 1.00 94.19 95 LEU A O 1
ATOM 781 N N . ILE A 1 96 ? 6.487 -0.810 6.417 1.00 94.81 96 ILE A N 1
ATOM 782 C CA . ILE A 1 96 ? 5.193 -0.213 6.084 1.00 94.81 96 ILE A CA 1
ATOM 783 C C . ILE A 1 96 ? 4.706 0.681 7.231 1.00 94.81 96 ILE A C 1
ATOM 785 O O . ILE A 1 96 ? 4.366 1.842 7.000 1.00 94.81 96 ILE A O 1
ATOM 789 N N . LEU A 1 97 ? 4.756 0.189 8.471 1.00 93.88 97 LEU A N 1
ATOM 790 C CA . LEU A 1 97 ? 4.391 0.949 9.668 1.00 93.88 97 LEU A CA 1
ATOM 791 C C . LEU A 1 97 ? 5.299 2.168 9.867 1.00 93.88 97 LEU A C 1
ATOM 793 O O . LEU A 1 97 ? 4.821 3.235 10.245 1.00 93.88 97 LEU A O 1
ATOM 797 N N . ASN A 1 98 ? 6.594 2.059 9.551 1.00 93.62 98 ASN A N 1
ATOM 798 C CA . ASN A 1 98 ? 7.523 3.192 9.563 1.00 93.62 98 ASN A CA 1
ATOM 799 C C . ASN A 1 98 ? 7.089 4.299 8.600 1.00 93.62 98 ASN A C 1
ATOM 801 O O . ASN A 1 98 ? 7.112 5.479 8.962 1.00 93.62 98 ASN A O 1
ATOM 805 N N . LYS A 1 99 ? 6.687 3.923 7.382 1.00 92.00 99 LYS A N 1
ATOM 806 C CA . LYS A 1 99 ? 6.208 4.866 6.367 1.00 92.00 99 LYS A CA 1
ATOM 807 C C . LYS A 1 99 ? 4.877 5.491 6.760 1.00 92.00 99 LYS A C 1
ATOM 809 O O . LYS A 1 99 ? 4.748 6.710 6.712 1.00 92.00 99 LYS A O 1
ATOM 814 N N . LEU A 1 100 ? 3.924 4.683 7.217 1.00 90.81 100 LEU A N 1
ATOM 815 C CA . LEU A 1 100 ? 2.633 5.183 7.681 1.00 90.81 100 LEU A CA 1
ATOM 816 C C . LEU A 1 100 ? 2.786 6.117 8.884 1.00 90.81 100 LEU A C 1
ATOM 818 O O . LEU A 1 100 ? 2.196 7.193 8.882 1.00 90.81 100 LEU A O 1
ATOM 822 N N . ARG A 1 101 ? 3.644 5.788 9.861 1.00 89.62 101 ARG A N 1
ATOM 823 C CA . ARG A 1 101 ? 3.976 6.700 10.965 1.00 89.62 101 ARG A CA 1
ATOM 824 C C . ARG A 1 101 ? 4.514 8.026 10.448 1.00 89.62 101 ARG A C 1
ATOM 826 O O . ARG A 1 101 ? 4.115 9.066 10.954 1.00 89.62 101 ARG A O 1
ATOM 833 N N . LYS A 1 102 ? 5.434 8.008 9.480 1.00 87.31 102 LYS A N 1
ATOM 834 C CA . LYS A 1 102 ? 6.009 9.242 8.928 1.00 87.31 102 LYS A CA 1
ATOM 835 C C . LYS A 1 102 ? 4.941 10.106 8.247 1.00 87.31 102 LYS A C 1
ATOM 837 O O . LYS A 1 102 ? 4.976 11.320 8.401 1.00 87.31 102 LYS A O 1
ATOM 842 N N . ASN A 1 103 ? 4.003 9.479 7.541 1.00 82.31 103 ASN A N 1
ATOM 843 C CA . ASN A 1 103 ? 2.950 10.177 6.803 1.00 82.31 103 ASN A CA 1
ATOM 844 C C . ASN A 1 103 ? 1.824 10.690 7.716 1.00 82.31 103 ASN A C 1
ATOM 846 O O . ASN A 1 103 ? 1.285 11.765 7.481 1.00 82.31 103 ASN A O 1
ATOM 850 N N . LEU A 1 104 ? 1.464 9.925 8.749 1.00 80.31 104 LEU A N 1
ATOM 851 C CA . LEU A 1 104 ? 0.282 10.176 9.584 1.00 80.31 104 LEU A CA 1
ATOM 852 C C . LEU A 1 104 ? 0.622 10.728 10.974 1.00 80.31 104 LEU A C 1
ATOM 854 O O . LEU A 1 104 ? -0.262 11.191 11.690 1.00 80.31 104 LEU A O 1
ATOM 858 N N . ASN A 1 105 ? 1.897 10.683 11.365 1.00 82.62 105 ASN A N 1
ATOM 859 C CA . ASN A 1 105 ? 2.391 11.043 12.691 1.00 82.62 105 ASN A CA 1
ATOM 860 C C . ASN A 1 105 ? 1.659 10.291 13.824 1.00 82.62 105 ASN A C 1
ATOM 862 O O . ASN A 1 105 ? 1.130 10.889 14.765 1.00 82.62 105 ASN A O 1
ATOM 866 N N . ILE A 1 106 ? 1.594 8.963 13.690 1.00 82.25 106 ILE A N 1
ATOM 867 C CA . ILE A 1 106 ? 0.919 8.035 14.613 1.00 82.25 106 ILE A CA 1
ATOM 868 C C . ILE A 1 106 ? 1.923 7.031 15.155 1.00 82.25 106 ILE A C 1
ATOM 870 O O . ILE A 1 106 ? 2.782 6.547 14.418 1.00 82.25 106 ILE A O 1
ATOM 874 N N . ASP A 1 107 ? 1.800 6.697 16.435 1.00 85.75 107 ASP A N 1
ATOM 875 C CA . ASP A 1 107 ? 2.607 5.646 17.035 1.00 85.75 107 ASP A CA 1
ATOM 876 C C . ASP A 1 107 ? 2.417 4.287 16.327 1.00 85.75 107 ASP A C 1
ATOM 878 O O . ASP A 1 107 ? 1.306 3.889 15.973 1.00 85.75 107 ASP A O 1
ATOM 882 N N . LYS A 1 108 ? 3.521 3.562 16.115 1.00 88.19 108 LYS A N 1
ATOM 883 C CA . LYS A 1 108 ? 3.498 2.342 15.297 1.00 88.19 108 LYS A CA 1
ATOM 884 C C . LYS A 1 108 ? 2.669 1.238 15.936 1.00 88.19 108 LYS A C 1
ATOM 886 O O . LYS A 1 108 ? 2.007 0.510 15.209 1.00 88.19 108 LYS A O 1
ATOM 891 N N . GLU A 1 109 ? 2.717 1.101 17.258 1.00 88.56 109 GLU A N 1
ATOM 892 C CA . GLU A 1 109 ? 2.041 0.009 17.960 1.00 88.56 109 GLU A CA 1
ATOM 893 C C . GLU A 1 109 ? 0.529 0.192 17.933 1.00 88.56 109 GLU A C 1
ATOM 895 O O . GLU A 1 109 ? -0.215 -0.768 17.739 1.00 88.56 109 GLU A O 1
ATOM 900 N N . HIS A 1 110 ? 0.069 1.431 18.107 1.00 87.31 110 HIS A N 1
ATOM 901 C CA . HIS A 1 110 ? -1.349 1.764 18.003 1.00 87.31 110 HIS A CA 1
ATOM 902 C C . HIS A 1 110 ? -1.855 1.601 16.572 1.00 87.31 110 HIS A C 1
ATOM 904 O O . HIS A 1 110 ? -2.937 1.057 16.357 1.00 87.31 110 HIS A O 1
ATOM 910 N N . LEU A 1 111 ? -1.057 2.026 15.589 1.00 89.50 111 LEU A N 1
ATOM 911 C CA . LEU A 1 111 ? -1.401 1.852 14.185 1.00 89.50 111 LEU A CA 1
ATOM 912 C C . LEU A 1 111 ? -1.468 0.371 13.796 1.00 89.50 111 LEU A C 1
ATOM 914 O O . LEU A 1 111 ? -2.428 -0.024 13.146 1.00 89.50 111 LEU A O 1
ATOM 918 N N . ALA A 1 112 ? -0.486 -0.438 14.200 1.00 91.69 112 ALA A N 1
ATOM 919 C CA . ALA A 1 112 ? -0.466 -1.874 13.930 1.00 91.69 112 ALA A CA 1
ATOM 920 C C . ALA A 1 112 ? -1.703 -2.558 14.517 1.00 91.69 112 ALA A C 1
ATOM 922 O O . ALA A 1 112 ? -2.472 -3.156 13.774 1.00 91.69 112 ALA A O 1
ATOM 923 N N . ARG A 1 113 ? -1.968 -2.349 15.816 1.00 90.69 113 ARG A N 1
ATOM 924 C CA . ARG A 1 113 ? -3.152 -2.899 16.493 1.00 90.69 113 ARG A CA 1
ATOM 925 C C . ARG A 1 113 ? -4.452 -2.523 15.791 1.00 90.69 113 ARG A C 1
ATOM 927 O O . ARG A 1 113 ? -5.321 -3.370 15.609 1.00 90.69 113 ARG A O 1
ATOM 934 N N . PHE A 1 114 ? -4.593 -1.263 15.386 1.00 90.06 114 PHE A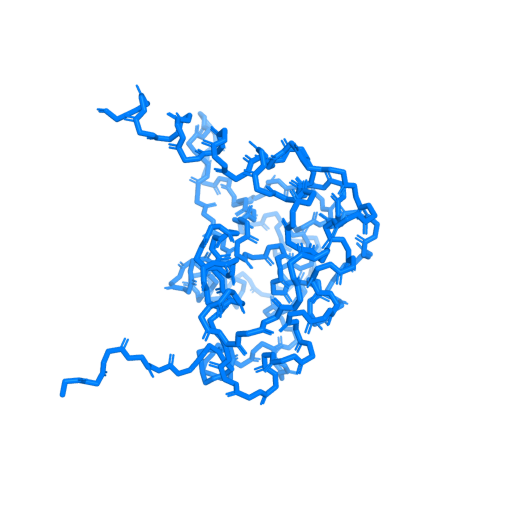 N 1
ATOM 935 C CA . PHE A 1 114 ? -5.770 -0.835 14.642 1.00 90.06 114 PHE A CA 1
ATOM 936 C C . PHE A 1 114 ? -5.870 -1.502 13.277 1.00 90.06 114 PHE A C 1
ATOM 938 O O . PHE A 1 114 ? -6.950 -1.964 12.932 1.00 90.06 114 PHE A O 1
ATOM 945 N N . LEU A 1 115 ? -4.783 -1.556 12.505 1.00 90.44 115 LEU A N 1
ATOM 946 C CA . LEU A 1 115 ? -4.792 -2.183 11.187 1.00 90.44 115 LEU A CA 1
ATOM 947 C C . LEU A 1 115 ? -5.105 -3.674 11.281 1.00 90.44 115 LEU A C 1
ATOM 949 O O . LEU A 1 115 ? -5.933 -4.137 10.508 1.00 90.44 115 LEU A O 1
ATOM 953 N N . ASP A 1 116 ? -4.519 -4.399 12.231 1.00 89.62 116 ASP A N 1
ATOM 954 C CA . ASP A 1 116 ? -4.782 -5.826 12.435 1.00 89.62 116 ASP A CA 1
ATOM 955 C C . ASP A 1 116 ? -6.269 -6.084 12.690 1.00 89.62 116 ASP A C 1
ATOM 957 O O . ASP A 1 116 ? -6.909 -6.848 11.964 1.00 89.62 116 ASP A O 1
ATOM 961 N N . VAL A 1 117 ? -6.848 -5.363 13.654 1.00 86.81 117 VAL A N 1
ATOM 962 C CA . VAL A 1 117 ? -8.271 -5.481 13.989 1.00 86.81 117 VAL A CA 1
ATOM 963 C C . VAL A 1 117 ? -9.144 -5.029 12.817 1.00 86.81 117 VAL A C 1
ATOM 965 O O . VAL A 1 117 ? -10.068 -5.728 12.409 1.00 86.81 117 VAL A O 1
ATOM 968 N N . TYR A 1 118 ? -8.856 -3.867 12.231 1.00 86.31 118 TYR A N 1
ATOM 969 C CA . TYR A 1 118 ? -9.641 -3.309 11.133 1.00 86.31 118 TYR A CA 1
ATOM 970 C C . TYR A 1 118 ? -9.636 -4.214 9.900 1.00 86.31 118 TYR A C 1
ATOM 972 O O . TYR A 1 118 ? -10.666 -4.390 9.253 1.00 86.31 118 TYR A O 1
ATOM 980 N N . LEU A 1 119 ? -8.487 -4.793 9.558 1.00 84.06 119 LEU A N 1
ATOM 981 C CA . LEU A 1 119 ? -8.341 -5.667 8.400 1.00 84.06 119 LEU A CA 1
ATOM 982 C C . LEU A 1 119 ? -8.940 -7.056 8.643 1.00 84.06 119 LEU A C 1
ATOM 984 O O . LEU A 1 119 ? -9.409 -7.689 7.692 1.00 84.06 119 LEU A O 1
ATOM 988 N N . GLU A 1 120 ? -9.001 -7.511 9.895 1.00 82.00 120 GLU A N 1
ATOM 989 C CA . GLU A 1 120 ? -9.818 -8.661 10.275 1.00 82.00 120 GLU A CA 1
ATOM 990 C C . GLU A 1 120 ? -11.306 -8.385 10.006 1.00 82.00 120 GLU A C 1
ATOM 992 O O . GLU A 1 120 ? -11.956 -9.183 9.326 1.00 82.00 120 GLU A O 1
ATOM 997 N N . TYR A 1 121 ? -11.816 -7.211 10.402 1.00 74.12 121 TYR A N 1
ATOM 998 C CA . TYR A 1 121 ? -13.167 -6.758 10.038 1.00 74.12 121 TYR A CA 1
ATOM 999 C C . TYR A 1 121 ? -13.342 -6.559 8.526 1.00 74.12 121 TYR A C 1
ATOM 1001 O O . TYR A 1 121 ? -14.430 -6.791 7.990 1.00 74.12 121 TYR A O 1
ATOM 1009 N N . ALA A 1 122 ? -12.288 -6.153 7.812 1.00 66.06 122 ALA A N 1
ATOM 1010 C CA . ALA A 1 122 ? -12.336 -5.906 6.375 1.00 66.06 122 ALA A CA 1
ATOM 1011 C C . ALA A 1 122 ? -12.636 -7.158 5.556 1.00 66.06 122 ALA A C 1
ATOM 1013 O O . ALA A 1 122 ? -13.185 -7.009 4.467 1.00 66.06 122 ALA A O 1
ATOM 1014 N N . LYS A 1 123 ? -12.414 -8.368 6.097 1.00 65.38 123 LYS A N 1
ATOM 1015 C CA . LYS A 1 123 ? -12.934 -9.625 5.523 1.00 65.38 123 LYS A CA 1
ATOM 1016 C C . LYS A 1 123 ? -14.448 -9.564 5.236 1.00 65.38 123 LYS A C 1
ATOM 1018 O O . LYS A 1 123 ? -14.919 -10.257 4.344 1.00 65.38 123 LYS A O 1
ATOM 1023 N N . GLY A 1 124 ? -15.189 -8.695 5.934 1.00 63.50 124 GLY A N 1
ATOM 1024 C CA . GLY A 1 124 ? -16.608 -8.393 5.713 1.00 63.50 124 GLY A CA 1
ATOM 1025 C C . GLY A 1 124 ? -16.911 -7.239 4.741 1.00 63.50 124 GLY A C 1
ATOM 1026 O O . GLY A 1 124 ? -18.039 -6.752 4.729 1.00 63.50 124 GLY A O 1
ATOM 1027 N N . GLY A 1 125 ? -15.939 -6.762 3.953 1.00 68.12 125 GLY A N 1
ATOM 1028 C CA . GLY A 1 125 ? -16.138 -5.735 2.920 1.00 68.12 125 GLY A CA 1
ATOM 1029 C C . GLY A 1 125 ? -15.891 -4.282 3.350 1.00 68.12 125 GLY A C 1
ATOM 1030 O O . GLY A 1 125 ? -16.344 -3.366 2.662 1.00 68.12 125 GLY A O 1
ATOM 1031 N N . ALA A 1 126 ? -15.179 -4.053 4.460 1.00 75.69 126 ALA A N 1
ATOM 1032 C CA . ALA A 1 126 ? -14.861 -2.705 4.945 1.00 75.69 126 ALA A CA 1
ATOM 1033 C C . ALA A 1 126 ? -14.019 -1.893 3.934 1.00 75.69 126 ALA A C 1
ATOM 1035 O O . ALA A 1 126 ? -13.208 -2.474 3.207 1.00 75.69 126 ALA A O 1
ATOM 1036 N N . PRO A 1 127 ? -14.159 -0.556 3.887 1.00 80.00 127 PRO A N 1
ATOM 1037 C CA . PRO A 1 127 ? -13.351 0.291 3.012 1.00 80.00 127 PRO A CA 1
ATOM 1038 C C . PRO A 1 127 ? -11.876 0.329 3.454 1.00 80.00 127 PRO A C 1
ATOM 1040 O O . PRO A 1 127 ? -11.596 0.513 4.631 1.00 80.00 127 PRO A O 1
ATOM 1043 N N . ILE A 1 128 ? -10.915 0.209 2.534 1.00 80.50 128 ILE A N 1
ATOM 1044 C CA . ILE A 1 128 ? -9.485 0.491 2.787 1.00 80.50 128 ILE A CA 1
ATOM 1045 C C . ILE A 1 128 ? -9.140 1.787 2.077 1.00 80.50 128 ILE A C 1
ATOM 1047 O O . ILE A 1 128 ? -9.099 1.849 0.851 1.00 80.50 128 ILE A O 1
ATOM 1051 N N . ASP A 1 129 ? -8.905 2.830 2.852 1.00 82.19 129 ASP A N 1
ATOM 1052 C CA . ASP A 1 129 ? -8.719 4.167 2.319 1.00 82.19 129 ASP A CA 1
ATOM 1053 C C . ASP A 1 129 ? -7.780 4.971 3.222 1.00 82.19 129 ASP A C 1
ATOM 1055 O O . ASP A 1 129 ? -7.003 4.406 3.990 1.00 82.19 129 ASP A O 1
ATOM 1059 N N . GLU A 1 130 ? -7.851 6.291 3.140 1.00 81.88 130 GLU A N 1
ATOM 1060 C CA . GLU A 1 130 ? -7.283 7.187 4.132 1.00 81.88 130 GLU A CA 1
ATOM 1061 C C . GLU A 1 130 ? -7.760 6.836 5.550 1.00 81.88 130 GLU A C 1
ATOM 1063 O O . GLU A 1 130 ? -8.927 6.504 5.797 1.00 81.88 130 GLU A O 1
ATOM 1068 N N . LEU A 1 131 ? -6.849 6.966 6.516 1.00 82.81 131 LEU A N 1
ATOM 1069 C CA . LEU A 1 131 ? -7.084 6.566 7.901 1.00 82.81 131 LEU A CA 1
ATOM 1070 C C . LEU A 1 131 ? -8.346 7.188 8.550 1.00 82.81 131 LEU A C 1
ATOM 1072 O O . LEU A 1 131 ? -9.042 6.462 9.264 1.00 82.81 131 LEU A O 1
ATOM 1076 N N . PRO A 1 132 ? -8.707 8.471 8.314 1.00 83.88 132 PRO A N 1
ATOM 1077 C CA . PRO A 1 132 ? -9.944 9.040 8.853 1.00 83.88 132 PRO A CA 1
ATOM 1078 C C . PRO A 1 132 ? -11.208 8.278 8.437 1.00 83.88 132 PRO A C 1
ATOM 1080 O O . PRO A 1 132 ? -12.102 8.082 9.258 1.00 83.88 132 PRO A O 1
ATOM 1083 N N . ILE A 1 133 ? -11.274 7.820 7.182 1.00 84.50 133 ILE A N 1
ATOM 1084 C CA . ILE A 1 133 ? -12.428 7.085 6.645 1.00 84.50 133 ILE A CA 1
ATOM 1085 C C . ILE A 1 133 ? -12.529 5.725 7.333 1.00 84.50 133 ILE A C 1
ATOM 1087 O O . ILE A 1 133 ? -13.610 5.322 7.763 1.00 84.50 133 ILE A O 1
ATOM 1091 N N . MET A 1 134 ? -11.395 5.041 7.486 1.00 87.06 134 MET A N 1
ATOM 1092 C CA . MET A 1 134 ? -11.337 3.745 8.159 1.00 87.06 134 MET A CA 1
ATOM 1093 C C . MET A 1 134 ? -11.742 3.857 9.630 1.00 87.06 134 MET A C 1
ATOM 1095 O O . MET A 1 134 ? -12.530 3.053 10.117 1.00 87.06 134 MET A O 1
ATOM 1099 N N . ILE A 1 135 ? -11.271 4.881 10.343 1.00 86.38 135 ILE A N 1
ATOM 1100 C CA . ILE A 1 135 ? -11.646 5.095 11.748 1.00 86.38 135 ILE A CA 1
ATOM 1101 C C . ILE A 1 135 ? -13.124 5.447 11.881 1.00 86.38 135 ILE A C 1
ATOM 1103 O O . ILE A 1 135 ? -13.790 4.911 12.762 1.00 86.38 135 ILE A O 1
ATOM 1107 N N . PHE A 1 136 ? -13.664 6.292 11.000 1.00 85.06 136 PHE A N 1
ATOM 1108 C CA . PHE A 1 136 ? -15.095 6.589 10.989 1.00 85.06 136 PHE A CA 1
ATOM 1109 C C . PHE A 1 136 ? -15.931 5.326 10.756 1.00 85.06 136 PHE A C 1
ATOM 1111 O O . PHE A 1 136 ? -16.907 5.085 11.465 1.00 85.06 136 PHE A O 1
ATOM 1118 N N . TYR A 1 137 ? -15.521 4.483 9.807 1.00 85.06 137 TYR A N 1
ATOM 1119 C CA . TYR A 1 137 ? -16.185 3.209 9.558 1.00 85.06 137 TYR A CA 1
ATOM 1120 C C . TYR A 1 137 ? -16.095 2.267 10.769 1.00 85.06 137 TYR A C 1
ATOM 1122 O O . TYR A 1 137 ? -17.098 1.663 11.145 1.00 85.06 137 TYR A O 1
ATOM 1130 N N . ALA A 1 138 ? -14.928 2.176 11.415 1.00 86.12 138 ALA A N 1
ATOM 1131 C CA . ALA A 1 138 ? -14.735 1.382 12.629 1.00 86.12 138 ALA A CA 1
ATOM 1132 C C . ALA A 1 138 ? -15.644 1.863 13.777 1.00 86.12 138 ALA A C 1
ATOM 1134 O O . ALA A 1 138 ? -16.316 1.052 14.413 1.00 86.12 138 ALA A O 1
ATOM 1135 N N . LEU A 1 139 ? -15.742 3.184 13.986 1.00 84.81 139 LEU A N 1
ATOM 1136 C CA . LEU A 1 139 ? -16.674 3.789 14.946 1.00 84.81 139 LEU A CA 1
ATOM 1137 C C . LEU A 1 139 ? -18.123 3.422 14.624 1.00 84.81 139 LEU A C 1
ATOM 1139 O O . LEU A 1 139 ? -18.853 2.962 15.498 1.00 84.81 139 LEU A O 1
ATOM 1143 N N . TYR A 1 140 ? -18.529 3.577 13.363 1.00 84.56 140 TYR A N 1
ATOM 1144 C CA . TYR A 1 140 ? -19.879 3.243 12.908 1.00 84.56 140 TYR A CA 1
ATOM 1145 C C . TYR A 1 140 ? -20.226 1.761 13.123 1.00 84.56 140 TYR A C 1
ATOM 1147 O O . TYR A 1 140 ? -21.368 1.427 13.430 1.00 84.56 140 TYR A O 1
ATOM 1155 N N . LYS A 1 141 ? -19.243 0.864 12.992 1.00 83.56 141 LYS A N 1
ATOM 1156 C CA . LYS A 1 141 ? -19.405 -0.577 13.230 1.00 83.56 141 LYS A CA 1
ATOM 1157 C C . LYS A 1 141 ? -19.288 -0.992 14.699 1.00 83.56 141 LYS A C 1
ATOM 1159 O O . LYS A 1 141 ? -19.421 -2.178 14.984 1.00 83.56 141 LYS A O 1
ATOM 1164 N N . GLY A 1 142 ? -19.086 -0.050 15.620 1.00 82.94 142 GLY A N 1
ATOM 1165 C CA . GLY A 1 142 ? -19.039 -0.327 17.056 1.00 82.94 142 GLY A CA 1
ATOM 1166 C C . GLY A 1 142 ? -17.709 -0.908 17.537 1.00 82.94 142 GLY A C 1
ATOM 1167 O O . GLY A 1 142 ? -17.678 -1.595 18.555 1.00 82.94 142 GLY A O 1
ATOM 1168 N N . THR A 1 143 ? -16.603 -0.661 16.825 1.00 83.25 143 THR A N 1
ATOM 1169 C CA . THR A 1 143 ? -15.266 -1.019 17.318 1.00 83.25 143 THR A CA 1
ATOM 1170 C C . THR A 1 143 ? -14.988 -0.315 18.661 1.00 83.25 143 THR A C 1
ATOM 1172 O O . THR A 1 143 ? -15.273 0.882 18.772 1.00 83.25 143 THR A O 1
ATOM 1175 N N . PRO A 1 144 ? -14.426 -1.010 19.676 1.00 82.94 144 PRO A N 1
ATOM 1176 C CA . PRO A 1 144 ? -14.211 -0.441 21.006 1.00 82.94 144 PRO A CA 1
ATOM 1177 C C . PRO A 1 144 ? -13.429 0.876 20.987 1.00 82.94 144 PRO A C 1
ATOM 1179 O O . PRO A 1 144 ? -12.402 1.004 20.316 1.00 82.94 144 PRO A O 1
ATOM 1182 N N . GLN A 1 145 ? -13.885 1.850 21.779 1.00 80.81 145 GLN A N 1
ATOM 1183 C CA . GLN A 1 145 ? -13.283 3.186 21.840 1.00 80.81 145 GLN A CA 1
ATOM 1184 C C . GLN A 1 145 ? -11.825 3.155 22.324 1.00 80.81 145 GLN A C 1
ATOM 1186 O O . GLN A 1 145 ? -11.026 3.996 21.920 1.00 80.81 145 GLN A O 1
ATOM 1191 N N . GLU A 1 146 ? -11.450 2.165 23.133 1.00 83.62 146 GLU A N 1
ATOM 1192 C CA . GLU A 1 146 ? -10.079 1.945 23.612 1.00 83.62 146 GLU A CA 1
ATOM 1193 C C . GLU A 1 146 ? -9.083 1.747 22.462 1.00 83.62 146 GLU A C 1
ATOM 1195 O O . GLU A 1 146 ? -7.962 2.245 22.530 1.00 83.62 146 GLU A O 1
ATOM 1200 N N . LEU A 1 147 ? -9.504 1.092 21.375 1.00 82.62 147 LEU A N 1
ATOM 1201 C CA . LEU A 1 147 ? -8.668 0.874 20.193 1.00 82.62 147 LEU A CA 1
ATOM 1202 C C . LEU A 1 147 ? -8.511 2.149 19.353 1.00 82.62 147 LEU A C 1
ATOM 1204 O O . LEU A 1 147 ? -7.490 2.357 18.702 1.00 82.62 147 LEU A O 1
ATOM 1208 N N . LEU A 1 148 ? -9.534 3.004 19.355 1.00 83.50 148 LEU A N 1
ATOM 1209 C CA . LEU A 1 148 ? -9.629 4.157 18.460 1.00 83.50 148 LEU A CA 1
ATOM 1210 C C . LEU A 1 148 ? -9.125 5.447 19.106 1.00 83.50 148 LEU A C 1
ATOM 1212 O O . LEU A 1 148 ? -8.541 6.290 18.425 1.00 83.50 148 LEU A O 1
ATOM 1216 N N . SER A 1 149 ? -9.312 5.598 20.418 1.00 83.19 149 SER A N 1
ATOM 1217 C CA . SER A 1 149 ? -8.938 6.797 21.172 1.00 83.19 149 SER A CA 1
ATOM 1218 C C . SER A 1 149 ? -7.473 7.221 20.997 1.00 83.19 149 SER A C 1
ATOM 1220 O O . SER A 1 149 ? -7.252 8.424 20.836 1.00 83.19 149 SER A O 1
ATOM 1222 N N . PRO A 1 150 ? -6.479 6.311 20.895 1.00 84.25 150 PRO A N 1
ATOM 1223 C CA . PRO A 1 150 ? -5.086 6.706 20.684 1.00 84.25 150 PRO A CA 1
ATOM 1224 C C . PRO A 1 150 ? -4.824 7.275 19.281 1.00 84.25 150 PRO A C 1
ATOM 1226 O O . PRO A 1 150 ? -3.855 8.003 19.077 1.00 84.25 150 PRO A O 1
ATOM 1229 N N . LEU A 1 151 ? -5.685 6.966 18.306 1.00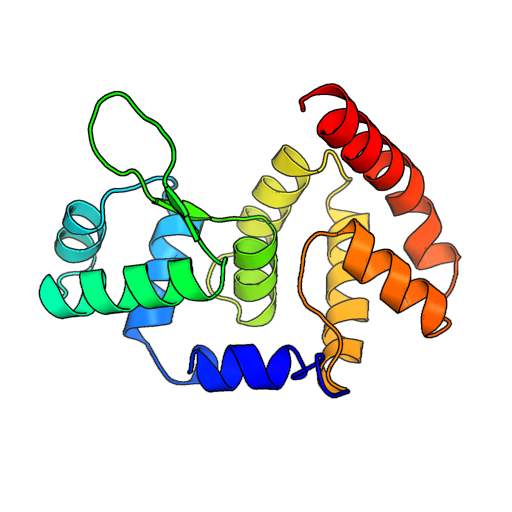 82.31 151 LEU A N 1
ATOM 1230 C CA . LEU A 1 151 ? -5.545 7.409 16.917 1.00 82.31 151 LEU A CA 1
ATOM 1231 C C . LEU A 1 151 ? -6.231 8.750 16.649 1.00 82.31 151 LEU A C 1
ATOM 1233 O O . LEU A 1 151 ? -5.791 9.501 15.774 1.00 82.31 151 LEU A O 1
ATOM 1237 N N . LEU A 1 152 ? -7.290 9.070 17.403 1.00 82.12 152 LEU A N 1
ATOM 1238 C CA . LEU A 1 152 ? -8.101 10.273 17.197 1.00 82.12 152 LEU A CA 1
ATOM 1239 C C . LEU A 1 152 ? -7.278 11.576 17.171 1.00 82.12 152 LEU A C 1
ATOM 1241 O O . LEU A 1 152 ? -7.491 12.366 16.249 1.00 82.12 152 LEU A O 1
ATOM 1245 N N . PRO A 1 153 ? -6.314 11.830 18.083 1.00 82.06 153 PRO A N 1
ATOM 1246 C CA . PRO A 1 153 ? -5.544 13.076 18.061 1.00 82.06 153 PRO A CA 1
ATOM 1247 C C . PRO A 1 153 ? -4.751 13.277 16.765 1.00 82.06 153 PRO A C 1
ATOM 1249 O O . PRO A 1 153 ? -4.710 14.383 16.219 1.00 82.06 153 PRO A O 1
ATOM 1252 N N . SER A 1 154 ? -4.134 12.213 16.249 1.00 77.62 154 SER A N 1
ATOM 1253 C CA . SER A 1 154 ? -3.357 12.270 15.010 1.00 77.62 154 SER A CA 1
ATOM 1254 C C . SER A 1 154 ? -4.248 12.391 13.780 1.00 77.62 154 SER A C 1
ATOM 1256 O O . SER A 1 154 ? -3.911 13.116 12.850 1.00 77.62 154 SER A O 1
ATOM 1258 N N . VAL A 1 155 ? -5.420 11.761 13.796 1.00 77.69 155 VAL A N 1
ATOM 1259 C CA . VAL A 1 155 ? -6.415 11.855 12.718 1.00 77.69 155 VAL A CA 1
ATOM 1260 C C . VAL A 1 155 ? -7.001 13.258 12.640 1.00 77.69 155 VAL A C 1
ATOM 1262 O O . VAL A 1 155 ? -7.067 13.837 11.561 1.00 77.69 155 VAL A O 1
ATOM 1265 N N . ILE A 1 156 ? -7.342 13.857 13.783 1.00 82.19 156 ILE A N 1
ATOM 1266 C CA . ILE A 1 156 ? -7.786 15.254 13.855 1.00 82.19 156 ILE A CA 1
ATOM 1267 C C . ILE A 1 156 ? -6.697 16.182 13.306 1.00 82.19 156 ILE A C 1
ATOM 1269 O O . ILE A 1 156 ? -6.996 17.111 12.555 1.00 82.19 156 ILE A O 1
ATOM 1273 N N . ARG A 1 157 ? -5.426 15.929 13.643 1.00 79.12 157 ARG A N 1
ATOM 1274 C CA . ARG A 1 157 ? -4.293 16.699 13.111 1.00 79.12 157 ARG A CA 1
ATOM 1275 C C . ARG A 1 157 ? -4.150 16.533 11.598 1.00 79.12 157 ARG A C 1
ATOM 1277 O O . ARG A 1 157 ? -3.966 17.532 10.911 1.00 79.12 157 ARG A O 1
ATOM 1284 N N . TYR A 1 158 ? -4.271 15.308 11.091 1.00 74.19 158 TYR A N 1
ATOM 1285 C CA . TYR A 1 158 ? -4.218 14.996 9.663 1.00 74.19 158 TYR A CA 1
ATOM 1286 C C . TYR A 1 158 ? -5.323 15.713 8.878 1.00 74.19 158 TYR A C 1
ATOM 1288 O O . TYR A 1 158 ? -5.051 16.336 7.854 1.00 74.19 158 TYR A O 1
ATOM 1296 N N . ILE A 1 159 ? -6.558 15.691 9.387 1.00 75.81 159 ILE A N 1
ATOM 1297 C CA . ILE A 1 159 ? -7.693 16.396 8.778 1.00 75.81 159 ILE A CA 1
ATOM 1298 C C . ILE A 1 159 ? -7.428 17.908 8.756 1.00 75.81 159 ILE A C 1
ATOM 1300 O O . ILE A 1 159 ? -7.551 18.538 7.710 1.00 75.81 159 ILE A O 1
ATOM 1304 N N . LYS A 1 160 ? -7.000 18.497 9.882 1.00 75.31 160 LYS A N 1
ATOM 1305 C CA . LYS A 1 160 ? -6.700 19.939 9.959 1.00 75.31 160 LYS A CA 1
ATOM 1306 C C . LYS A 1 160 ? -5.571 20.357 9.013 1.00 75.31 160 LYS A C 1
ATOM 1308 O O . LYS A 1 160 ? -5.690 21.385 8.359 1.00 75.31 160 LYS A O 1
ATOM 1313 N N . GLY A 1 161 ? -4.501 19.567 8.924 1.00 66.88 161 GLY A N 1
ATOM 1314 C CA . GLY A 1 161 ? -3.364 19.856 8.047 1.00 66.88 161 GLY A CA 1
ATOM 1315 C C . GLY A 1 161 ? -3.722 19.831 6.559 1.00 66.88 161 GLY A C 1
ATOM 1316 O O . GLY A 1 161 ? -3.221 20.657 5.801 1.00 66.88 161 GLY A O 1
ATOM 1317 N N . ASN A 1 162 ? -4.632 18.946 6.146 1.00 61.31 162 ASN A N 1
ATOM 1318 C CA . ASN A 1 162 ? -5.059 18.851 4.747 1.00 61.31 162 ASN A CA 1
ATOM 1319 C C . ASN A 1 162 ? -6.143 19.871 4.359 1.00 61.31 162 ASN A C 1
ATOM 1321 O O . ASN A 1 162 ? -6.217 20.236 3.193 1.00 61.31 162 ASN A O 1
ATOM 1325 N N . ILE A 1 163 ? -6.944 20.370 5.310 1.00 57.38 163 ILE A N 1
ATOM 1326 C CA . ILE A 1 163 ? -7.951 21.419 5.050 1.00 57.38 163 ILE A CA 1
ATOM 1327 C C . ILE A 1 163 ? -7.310 22.809 4.918 1.00 57.38 163 ILE A C 1
ATOM 1329 O O . ILE A 1 163 ? -7.803 23.635 4.165 1.00 57.38 163 ILE A O 1
ATOM 1333 N N . ILE A 1 164 ? -6.214 23.079 5.634 1.00 45.47 164 ILE A N 1
ATOM 1334 C CA . ILE A 1 164 ? -5.531 24.390 5.610 1.00 45.47 164 ILE A CA 1
ATOM 1335 C C . ILE A 1 164 ? -4.565 24.519 4.409 1.00 45.47 164 ILE A C 1
ATOM 1337 O O . ILE A 1 164 ? -4.111 25.614 4.097 1.00 45.47 164 ILE A O 1
ATOM 1341 N N . SER A 1 165 ? -4.252 23.412 3.727 1.00 43.59 165 SER A N 1
ATOM 1342 C CA . SER A 1 165 ? -3.318 23.374 2.585 1.00 43.59 165 SER A CA 1
ATOM 1343 C C . SER A 1 165 ? -4.002 23.433 1.206 1.00 43.59 165 SER A C 1
ATOM 1345 O O . SER A 1 165 ? -3.321 23.247 0.197 1.00 43.59 165 SER A O 1
ATOM 1347 N N . GLN A 1 166 ? -5.323 23.642 1.163 1.00 40.00 166 GLN A N 1
ATOM 1348 C CA . GLN A 1 166 ? -6.125 23.853 -0.053 1.00 40.00 166 GLN A CA 1
ATOM 1349 C C . GLN A 1 166 ? -6.588 25.307 -0.128 1.00 40.00 166 GLN A C 1
ATOM 1351 O O . GLN A 1 166 ? -6.646 25.827 -1.263 1.00 40.00 166 GLN A O 1
#